Protein AF-A0A6P0JUY7-F1 (afdb_monomer)

Radius of gyration: 8.59 Å; Cα contacts (8 Å, |Δi|>4): 41; chains: 1; bounding box: 16×16×25 Å

Solvent-accessible surface area (backbone atoms only — not comparable to full-atom values): 1928 Å² total; per-residue (Å²): 102,82,41,83,44,78,49,60,52,95,70,34,39,62,52,55,49,52,44,43,74,73,69,32,49,69,50,79,44,69,136

Structure (mmCIF, N/CA/C/O backbone):
data_AF-A0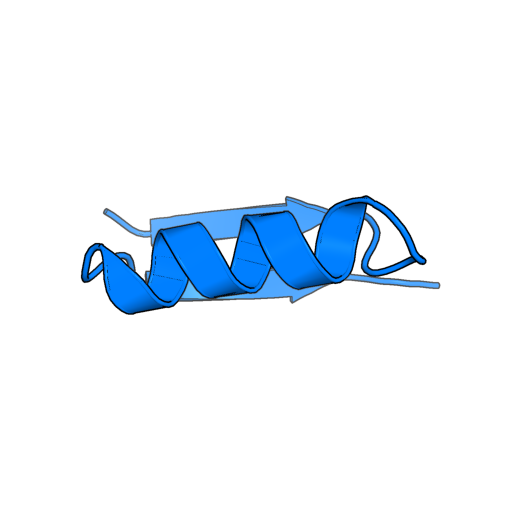A6P0JUY7-F1
#
_entry.id   AF-A0A6P0JUY7-F1
#
loop_
_atom_site.group_PDB
_atom_site.id
_atom_site.type_symbol
_atom_site.label_atom_id
_atom_site.label_alt_id
_atom_site.label_comp_id
_atom_site.label_asym_id
_atom_site.label_entity_id
_atom_site.label_seq_id
_atom_site.pdbx_PDB_ins_code
_atom_site.Cartn_x
_atom_site.Cartn_y
_atom_site.Cartn_z
_atom_site.occupancy
_atom_site.B_iso_or_equiv
_atom_site.auth_seq_id
_atom_site.auth_comp_id
_atom_site.auth_asym_id
_atom_site.auth_atom_id
_atom_site.pdbx_PDB_model_num
ATOM 1 N N . MET A 1 1 ? -3.541 8.593 8.615 1.00 89.56 1 MET A N 1
ATOM 2 C CA . MET A 1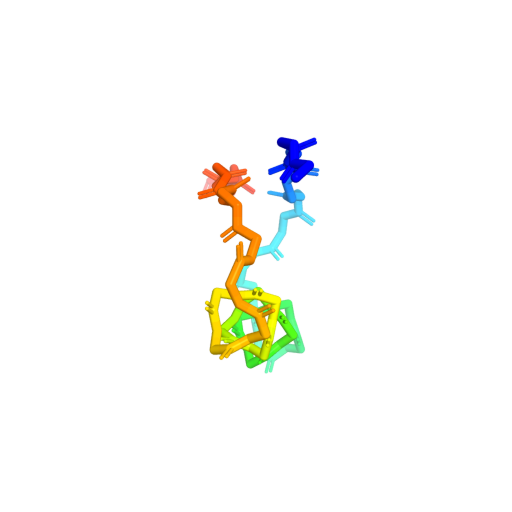 1 ? -2.763 9.415 7.658 1.00 89.56 1 MET A CA 1
ATOM 3 C C . MET A 1 1 ? -2.883 8.768 6.287 1.00 89.56 1 MET A C 1
ATOM 5 O O . MET A 1 1 ? -2.841 7.543 6.250 1.00 89.56 1 MET A O 1
ATOM 9 N N . ARG A 1 2 ? -3.088 9.547 5.213 1.00 96.00 2 ARG A N 1
ATOM 10 C CA . ARG A 1 2 ? -3.112 9.022 3.835 1.00 96.00 2 ARG A CA 1
ATOM 11 C C . ARG A 1 2 ? -1.708 9.022 3.252 1.00 96.00 2 ARG A C 1
ATOM 13 O O . ARG A 1 2 ? -1.023 10.037 3.356 1.00 96.00 2 ARG A O 1
ATOM 20 N N . ILE A 1 3 ? -1.301 7.909 2.655 1.00 97.31 3 ILE A N 1
ATOM 21 C CA . ILE A 1 3 ? 0.040 7.709 2.107 1.00 97.31 3 ILE A CA 1
ATOM 22 C C . ILE A 1 3 ? -0.091 7.275 0.649 1.00 97.31 3 ILE A C 1
ATOM 24 O O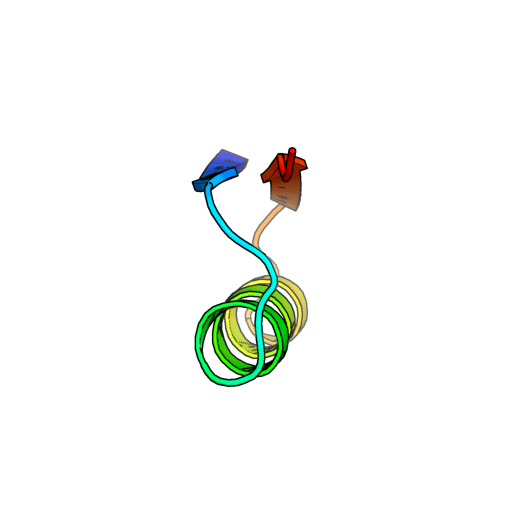 . ILE A 1 3 ? -0.689 6.244 0.355 1.00 97.31 3 ILE A O 1
ATOM 28 N N . ALA A 1 4 ? 0.494 8.050 -0.259 1.00 97.44 4 ALA A N 1
ATOM 29 C CA . ALA A 1 4 ? 0.729 7.611 -1.628 1.00 97.44 4 ALA A CA 1
ATOM 30 C C . ALA A 1 4 ? 2.079 6.885 -1.679 1.00 97.44 4 ALA A C 1
ATOM 32 O O . ALA A 1 4 ? 3.094 7.446 -1.267 1.00 97.44 4 ALA A O 1
ATOM 33 N N . PHE A 1 5 ? 2.086 5.641 -2.152 1.00 97.06 5 PHE A N 1
ATOM 34 C CA . PHE A 1 5 ? 3.271 4.788 -2.193 1.00 97.06 5 PHE A CA 1
ATOM 35 C C . PHE A 1 5 ? 3.614 4.449 -3.643 1.00 97.06 5 PHE A C 1
ATOM 37 O O . PHE A 1 5 ? 2.773 3.898 -4.344 1.00 97.06 5 PHE A O 1
ATOM 44 N N . ILE A 1 6 ? 4.825 4.775 -4.099 1.00 97.25 6 ILE A N 1
ATOM 45 C CA . ILE A 1 6 ? 5.251 4.544 -5.487 1.00 97.25 6 ILE A CA 1
ATOM 46 C C . ILE A 1 6 ? 6.254 3.389 -5.532 1.00 97.25 6 ILE A C 1
ATOM 48 O O . ILE A 1 6 ? 7.261 3.415 -4.826 1.00 97.25 6 ILE A O 1
ATOM 52 N N . GLY A 1 7 ? 5.978 2.412 -6.394 1.00 96.19 7 GLY A N 1
ATOM 53 C CA . GLY A 1 7 ? 6.775 1.210 -6.611 1.00 96.19 7 GLY A CA 1
ATOM 54 C C . GLY A 1 7 ? 6.352 0.071 -5.688 1.00 96.19 7 GLY A C 1
ATOM 55 O O . GLY A 1 7 ? 6.616 0.097 -4.490 1.00 96.19 7 GLY A O 1
ATOM 56 N N . LEU A 1 8 ? 5.736 -0.971 -6.246 1.00 97.38 8 LEU A N 1
ATOM 57 C CA . LEU A 1 8 ? 5.256 -2.158 -5.530 1.00 97.38 8 LEU A CA 1
ATOM 58 C C . LEU A 1 8 ? 6.028 -3.422 -5.941 1.00 97.38 8 LEU A C 1
ATOM 60 O O . LEU A 1 8 ? 5.511 -4.535 -5.872 1.00 97.38 8 LEU A O 1
ATOM 64 N N . GLY A 1 9 ? 7.304 -3.267 -6.299 1.00 95.38 9 GLY A N 1
ATOM 65 C CA . GLY A 1 9 ? 8.210 -4.391 -6.533 1.00 95.38 9 GLY A CA 1
ATOM 66 C C . GLY A 1 9 ? 8.529 -5.196 -5.262 1.00 95.38 9 GLY A C 1
ATOM 67 O O . G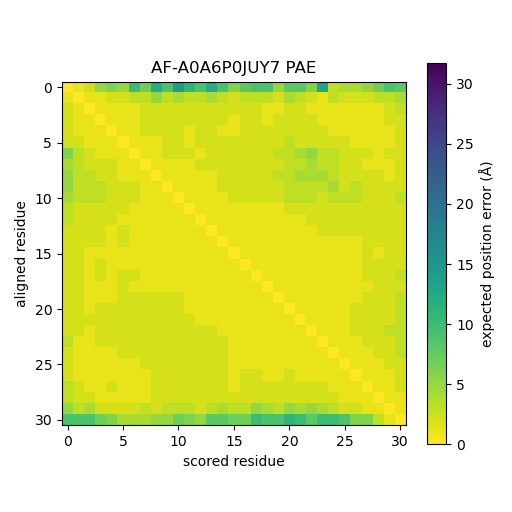LY A 1 9 ? 7.982 -4.957 -4.184 1.00 95.38 9 GLY A O 1
ATOM 68 N N . ASN A 1 10 ? 9.495 -6.117 -5.365 1.00 97.81 10 ASN A N 1
ATOM 69 C CA . ASN A 1 10 ? 9.871 -7.062 -4.294 1.00 97.81 10 ASN A CA 1
ATOM 70 C C . ASN A 1 10 ? 10.139 -6.411 -2.925 1.00 97.81 10 ASN A C 1
ATOM 72 O O . ASN A 1 10 ? 9.906 -7.025 -1.887 1.00 97.81 10 ASN A O 1
ATOM 76 N N . MET A 1 11 ? 10.624 -5.169 -2.928 1.00 96.44 11 MET A N 1
ATOM 77 C CA . MET A 1 11 ? 10.870 -4.377 -1.726 1.00 96.44 11 MET A CA 1
ATOM 78 C C . MET A 1 11 ? 9.660 -3.504 -1.337 1.00 96.44 11 MET A C 1
ATOM 80 O O . MET A 1 11 ? 9.313 -3.415 -0.161 1.00 96.44 11 MET A O 1
ATOM 84 N N . GLY A 1 12 ? 9.003 -2.865 -2.307 1.00 97.50 12 GLY A N 1
ATOM 85 C CA . GLY A 1 12 ? 7.931 -1.899 -2.056 1.00 97.50 12 GLY A CA 1
ATOM 86 C C . GLY A 1 12 ? 6.637 -2.531 -1.544 1.00 97.50 12 GLY A C 1
ATOM 87 O O . GLY A 1 12 ? 6.043 -2.041 -0.585 1.00 97.50 12 GLY A O 1
ATOM 88 N N . ALA A 1 13 ? 6.238 -3.672 -2.109 1.00 97.19 13 ALA A N 1
ATOM 89 C CA . ALA A 1 13 ? 5.022 -4.375 -1.708 1.00 97.19 13 ALA A CA 1
ATOM 90 C C . ALA A 1 13 ? 4.976 -4.766 -0.212 1.00 97.19 13 ALA A C 1
ATOM 92 O O . ALA A 1 13 ? 3.967 -4.469 0.437 1.00 97.19 13 ALA A O 1
ATOM 93 N N . PRO A 1 14 ? 6.008 -5.401 0.390 1.00 98.38 14 PRO A N 1
ATOM 94 C CA . PRO A 1 14 ? 5.972 -5.709 1.821 1.00 98.38 14 PRO A CA 1
ATOM 95 C C . PRO A 1 14 ? 5.974 -4.448 2.699 1.00 98.38 14 PRO A C 1
ATOM 97 O O . PRO A 1 14 ? 5.333 -4.442 3.747 1.00 98.38 14 PRO A O 1
ATOM 100 N N . MET A 1 15 ? 6.610 -3.355 2.265 1.00 98.06 15 MET A N 1
ATOM 101 C CA . MET A 1 15 ? 6.555 -2.084 2.995 1.00 98.06 15 MET A CA 1
ATOM 102 C C . MET A 1 15 ? 5.164 -1.446 2.958 1.00 98.06 15 MET A C 1
ATOM 104 O O . MET A 1 15 ? 4.651 -1.057 4.006 1.00 98.06 15 MET A O 1
ATOM 108 N N . ALA A 1 16 ? 4.515 -1.398 1.791 1.00 98.19 16 ALA A N 1
ATOM 109 C CA . ALA A 1 16 ? 3.144 -0.904 1.672 1.00 98.19 16 ALA A CA 1
ATOM 110 C C . ALA A 1 16 ? 2.170 -1.723 2.540 1.00 98.19 16 ALA A C 1
ATOM 112 O O . ALA A 1 16 ? 1.309 -1.157 3.213 1.00 98.19 16 ALA A O 1
ATOM 113 N N . ARG A 1 17 ? 2.357 -3.049 2.614 1.00 97.94 17 ARG 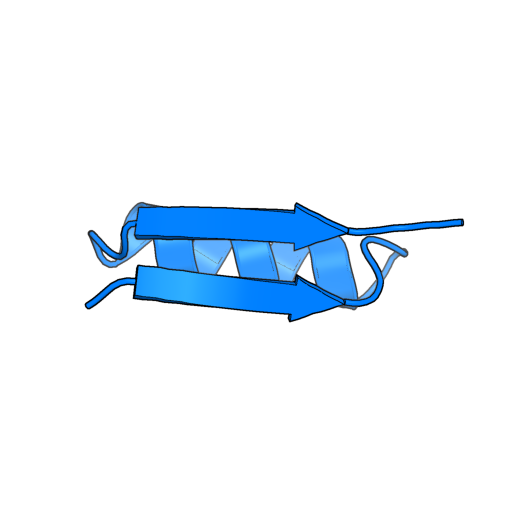A N 1
ATOM 114 C CA . ARG A 1 17 ? 1.580 -3.926 3.508 1.00 97.94 17 ARG A CA 1
ATOM 115 C C . ARG A 1 17 ? 1.767 -3.588 4.984 1.00 97.94 17 ARG A C 1
ATOM 117 O O . ARG A 1 17 ? 0.780 -3.558 5.713 1.00 97.94 17 ARG A O 1
ATOM 124 N N . ASN A 1 18 ? 2.992 -3.301 5.421 1.00 98.44 18 ASN A N 1
ATOM 1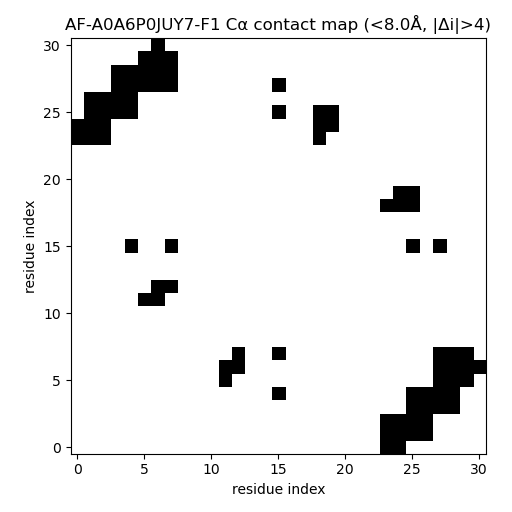25 C CA . ASN A 1 18 ? 3.249 -2.901 6.806 1.00 98.44 18 ASN A CA 1
ATOM 126 C C . ASN A 1 18 ? 2.542 -1.584 7.158 1.00 98.44 18 ASN A C 1
ATOM 128 O O . ASN A 1 18 ? 2.003 -1.455 8.254 1.00 98.44 18 ASN A O 1
ATOM 132 N N . LEU A 1 19 ? 2.491 -0.629 6.225 1.00 98.00 19 LEU A N 1
ATOM 133 C CA . LEU A 1 19 ? 1.778 0.636 6.424 1.00 98.00 19 LEU A CA 1
ATOM 134 C C . LEU A 1 19 ? 0.264 0.424 6.566 1.00 98.00 19 LEU A C 1
ATOM 136 O O . LEU A 1 19 ? -0.353 1.016 7.450 1.00 98.00 19 LEU A O 1
ATOM 140 N N . VAL A 1 20 ? -0.323 -0.461 5.756 1.00 97.88 20 VAL A N 1
ATOM 141 C C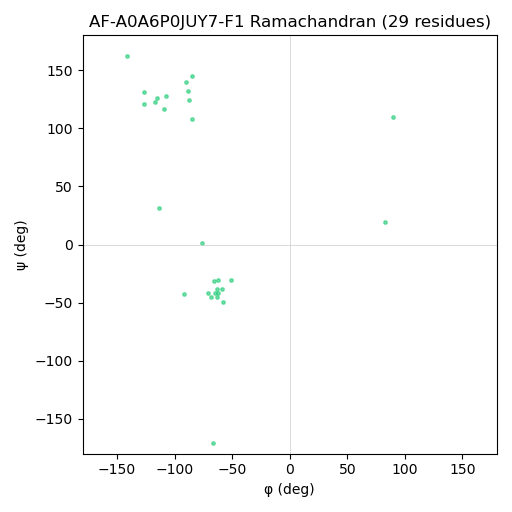A . VAL A 1 20 ? -1.737 -0.849 5.895 1.00 97.88 20 VAL A CA 1
ATOM 142 C C . VAL A 1 20 ? -1.982 -1.545 7.237 1.00 97.88 20 VAL A C 1
ATOM 144 O O . VAL A 1 20 ? -2.924 -1.196 7.944 1.00 97.88 20 VAL A O 1
ATOM 147 N N . ALA A 1 21 ? -1.114 -2.482 7.632 1.00 98.31 21 ALA A N 1
ATOM 148 C CA . ALA A 1 21 ? -1.220 -3.186 8.912 1.00 98.31 21 ALA A CA 1
ATOM 149 C C . ALA A 1 21 ? -1.104 -2.241 10.123 1.00 98.31 21 ALA A C 1
ATOM 151 O O . ALA A 1 21 ? -1.735 -2.475 11.150 1.00 98.31 21 ALA A O 1
ATOM 152 N N . ALA A 1 22 ? -0.353 -1.145 9.990 1.00 98.12 22 ALA A N 1
ATOM 153 C CA . ALA A 1 22 ? -0.259 -0.081 10.987 1.00 98.12 22 ALA A CA 1
ATOM 154 C C . ALA A 1 22 ? -1.490 0.855 11.025 1.00 98.12 22 ALA A C 1
ATOM 156 O O . ALA A 1 22 ? -1.520 1.803 11.809 1.00 98.12 22 ALA A O 1
ATOM 157 N N . GLY A 1 23 ? -2.508 0.614 10.192 1.00 98.19 23 GLY A N 1
ATOM 158 C CA . GLY A 1 23 ? -3.739 1.407 10.147 1.00 98.19 23 GLY A CA 1
ATOM 159 C C . GLY A 1 23 ? -3.631 2.680 9.307 1.00 98.19 23 GLY A C 1
ATOM 160 O O . GLY A 1 23 ? -4.423 3.610 9.482 1.00 98.19 23 GLY A O 1
ATOM 161 N N . HIS A 1 24 ? -2.646 2.767 8.412 1.00 98.12 24 HIS A N 1
ATOM 162 C CA . HIS A 1 24 ? -2.578 3.856 7.445 1.00 98.12 24 HIS A CA 1
ATOM 163 C C . HIS A 1 24 ? -3.433 3.555 6.213 1.00 98.12 24 HIS A C 1
ATOM 165 O O . HIS A 1 24 ? -3.533 2.418 5.760 1.00 98.12 24 HIS A O 1
ATOM 171 N N . ASP A 1 25 ? -4.026 4.608 5.658 1.00 98.25 25 ASP A N 1
ATOM 172 C CA . ASP A 1 25 ? -4.747 4.549 4.391 1.00 98.25 25 ASP A CA 1
ATOM 173 C 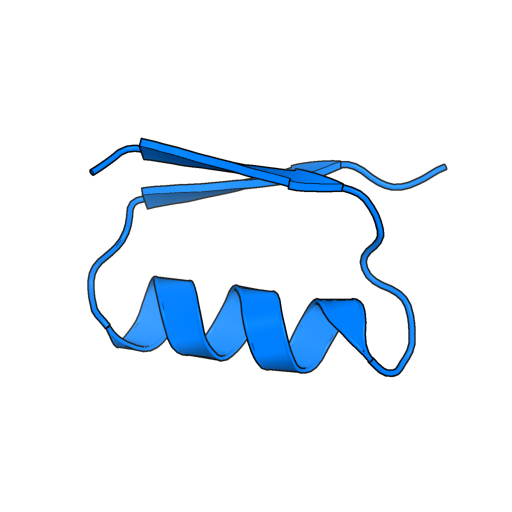C . ASP A 1 25 ? -3.720 4.728 3.266 1.00 98.25 25 ASP A C 1
ATOM 175 O O . ASP A 1 25 ? -3.127 5.803 3.134 1.00 98.25 25 ASP A O 1
ATOM 179 N N . VAL A 1 26 ? -3.426 3.653 2.532 1.00 97.94 26 VAL A N 1
ATOM 180 C CA . VAL A 1 26 ? -2.327 3.600 1.559 1.00 97.94 26 VAL A CA 1
ATOM 181 C C . VAL A 1 26 ? -2.884 3.420 0.156 1.00 97.94 26 VAL A C 1
ATOM 183 O O . VAL A 1 26 ? -3.600 2.463 -0.122 1.00 97.94 26 VAL A O 1
ATOM 186 N N . THR A 1 27 ? -2.493 4.305 -0.755 1.00 98.00 27 THR A N 1
ATOM 187 C CA . THR A 1 27 ? -2.736 4.155 -2.192 1.00 98.00 27 THR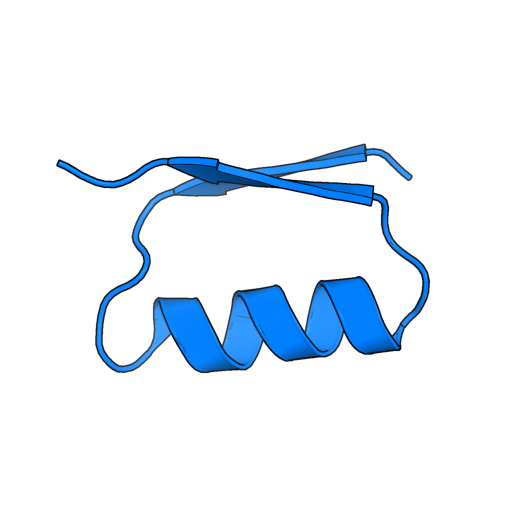 A CA 1
ATOM 188 C C . THR A 1 27 ? -1.414 3.858 -2.887 1.00 98.00 27 THR A C 1
ATOM 190 O O . THR A 1 27 ? -0.494 4.674 -2.847 1.00 98.00 27 THR A O 1
ATOM 193 N N . GLY A 1 28 ? -1.308 2.674 -3.487 1.00 96.69 28 GLY A N 1
ATOM 194 C CA . GLY A 1 28 ? -0.121 2.241 -4.218 1.00 96.69 28 GLY A CA 1
ATOM 195 C C . GLY A 1 28 ? -0.182 2.614 -5.699 1.00 96.69 28 GLY A C 1
ATOM 196 O O . GLY A 1 28 ? -1.229 2.474 -6.326 1.00 96.69 28 GLY A O 1
ATOM 197 N N . PHE A 1 29 ? 0.947 3.043 -6.252 1.00 97.19 29 PHE A N 1
ATOM 198 C CA . PHE A 1 29 ? 1.144 3.339 -7.667 1.00 97.19 29 PHE A CA 1
ATOM 199 C C . PHE A 1 29 ? 2.353 2.550 -8.172 1.00 97.19 29 PHE A C 1
ATOM 201 O O . PHE A 1 29 ? 3.410 2.576 -7.543 1.00 97.19 29 PHE A O 1
ATOM 208 N N . ASP A 1 30 ? 2.209 1.863 -9.299 1.00 94.50 30 ASP A N 1
ATOM 209 C CA . ASP A 1 30 ? 3.295 1.156 -9.984 1.00 94.50 30 ASP A CA 1
ATOM 210 C C . ASP A 1 30 ? 3.135 1.318 -11.505 1.00 94.50 30 ASP A C 1
ATOM 212 O O . ASP A 1 30 ? 2.061 1.739 -11.951 1.00 94.50 30 ASP A O 1
ATOM 216 N N . ALA A 1 31 ? 4.201 1.064 -12.270 1.00 85.75 31 ALA A N 1
ATOM 217 C CA . ALA A 1 31 ? 4.211 1.182 -13.735 1.00 85.75 31 ALA A CA 1
ATOM 218 C C . ALA A 1 31 ? 3.591 -0.031 -14.448 1.00 85.75 31 ALA A C 1
ATOM 220 O O . ALA A 1 31 ? 3.645 -1.150 -13.890 1.00 85.75 31 ALA A O 1
#

Foldseek 3Di:
DEEEFEDCPPPRVVVQVVCVVVVYRYDYDYD

Sequence (31 aa):
MRIAFIGLGNMGAPMARNLVAAGHDVTGFDA

Secondary structure (DSSP, 8-state):
-EEEEE--STTHHHHHHHHHHTT-EEEEE--

pLDDT: mean 96.79, std 2.61, range [85.75, 98.44]

Nearest PDB structures (foldseek):
  7q03-assembly1_A  TM=8.754E-01  e=6.668E-01  Methanothermococcus thermolithotrophicus DSM 2095
  6pk3-assembly1_B  TM=8.690E-01  e=9.371E-01  Arabidopsis thaliana
  3nnk-assembly3_L  TM=8.484E-01  e=1.981E+00  Klebsiella pneumoniae subsp. pneumoniae MGH 78578
  6th8-assembly1_A  TM=7.285E-01  e=2.601E+00  Thermus thermophilus
  3ffr-assembly1_A-2  TM=8.317E-01  e=4.189E+00  Cytophaga hutchinsonii ATCC 33406